Protein AF-A0A939WBA0-F1 (afdb_monomer)

Sequence (165 aa):
MDINVRQPYNAISPYKVYSVGYHPERPAWSGDDREYIFFSYPESSVVCLFYEYHALKRARPVRRAYVVTVRGGAHDTGRYVMPGINTTVRCLFAGKGREFDNLRRGAKFLREIDPKSFLLPDCFWYKFAGLVAYEGRERRRKTLLKREVVRFLKENGGKTDESDS

Mean predicted aligned error: 7.58 Å

Foldseek 3Di:
DKKKFKAFDQADDQKGKDKFAQAPDDWDADPPVRRTTITTGDQLFKMKMWMFGNDPPDPGTWIKIWIWHNPDDPPDDAFDDDPRIPDTIHTLAMDGDQLRVLCVVLSVVCCVQPSCSRNDDSVVVNVLRVVSVVCSPDPDDPDPSVVVVVVVCVVVVGDDPPPPD

Secondary structure (DSSP, 8-state):
--EEEEEESSS--SEEEEEEE---SPPEE-TTTT-EEEEEE-TT-EEEEEEEE--TT-SSPEEEEEEEE--S-TT-S-EE--TTBSS-EEEEEEE-THHHHHHHHHHHHHHHH-GGGGGS-HHHHHHHHHHHHHHHH-SS-SSHHHHHHHHHHHHTT--------

Radius of gyration: 16.39 Å; Cα contacts (8 Å, |Δi|>4): 298; chains: 1; bounding box: 41×36×45 Å

Structure (mmCIF, N/CA/C/O backbone):
data_AF-A0A939WBA0-F1
#
_entry.id   AF-A0A939WBA0-F1
#
loop_
_atom_site.group_PDB
_atom_site.id
_atom_site.type_symbol
_atom_site.label_atom_id
_atom_site.label_alt_id
_atom_site.label_comp_id
_atom_site.label_asym_id
_atom_site.label_entity_id
_atom_site.label_seq_id
_atom_site.pdbx_PDB_ins_code
_atom_site.Cartn_x
_atom_site.Cartn_y
_atom_site.Cartn_z
_atom_site.occupancy
_atom_site.B_iso_or_equiv
_atom_site.auth_seq_id
_atom_site.auth_comp_id
_atom_site.auth_asym_id
_atom_site.auth_atom_id
_atom_site.pdbx_PDB_model_num
ATOM 1 N N . MET A 1 1 ? -7.389 -14.918 -5.816 1.00 72.88 1 MET A N 1
ATOM 2 C CA . MET A 1 1 ? -6.270 -14.415 -6.649 1.00 72.88 1 MET A CA 1
ATOM 3 C C . MET A 1 1 ? -5.418 -13.445 -5.846 1.00 72.88 1 MET A C 1
ATOM 5 O O . MET A 1 1 ? -5.985 -12.566 -5.216 1.00 72.88 1 MET A O 1
ATOM 9 N N . ASP A 1 2 ? -4.092 -13.569 -5.882 1.00 84.50 2 ASP A N 1
ATOM 10 C CA . ASP A 1 2 ? -3.187 -12.660 -5.163 1.00 84.50 2 ASP A CA 1
ATOM 11 C C . ASP A 1 2 ? -3.078 -11.279 -5.823 1.00 84.50 2 ASP A C 1
ATOM 13 O O . ASP A 1 2 ? -3.230 -11.126 -7.040 1.00 84.50 2 ASP A O 1
ATOM 17 N N . ILE A 1 3 ? -2.768 -10.263 -5.016 1.00 88.00 3 ILE A N 1
ATOM 18 C CA . ILE A 1 3 ? -2.409 -8.932 -5.513 1.00 88.00 3 ILE A CA 1
ATOM 19 C C . ILE A 1 3 ? -0.903 -8.922 -5.737 1.00 88.00 3 ILE A C 1
ATOM 21 O O . ILE A 1 3 ? -0.141 -8.996 -4.778 1.00 88.00 3 ILE A O 1
ATOM 25 N N . ASN A 1 4 ? -0.464 -8.766 -6.987 1.00 91.12 4 ASN A N 1
ATOM 26 C CA . ASN A 1 4 ? 0.954 -8.576 -7.278 1.00 91.12 4 ASN A CA 1
ATOM 27 C C . ASN A 1 4 ? 1.232 -7.110 -7.584 1.00 91.12 4 ASN A C 1
ATOM 29 O O . ASN A 1 4 ? 0.657 -6.542 -8.517 1.00 91.12 4 ASN A O 1
ATOM 33 N N . VAL A 1 5 ? 2.134 -6.508 -6.814 1.00 93.75 5 VAL A N 1
ATOM 34 C CA . VAL A 1 5 ? 2.587 -5.132 -7.018 1.00 93.75 5 VAL A CA 1
ATOM 35 C C . VAL A 1 5 ? 3.998 -5.150 -7.592 1.00 93.75 5 VAL A C 1
ATOM 37 O O . VAL A 1 5 ? 4.942 -5.603 -6.948 1.00 93.75 5 VAL A O 1
ATOM 40 N N . ARG A 1 6 ? 4.135 -4.611 -8.803 1.00 94.50 6 ARG A N 1
ATOM 41 C CA . ARG A 1 6 ? 5.396 -4.366 -9.502 1.00 94.50 6 ARG A CA 1
ATOM 42 C C . ARG A 1 6 ? 5.867 -2.943 -9.209 1.00 94.50 6 ARG A C 1
ATOM 44 O O . ARG A 1 6 ? 5.357 -1.981 -9.790 1.00 94.50 6 ARG A O 1
ATOM 51 N N . GLN A 1 7 ? 6.845 -2.815 -8.319 1.00 93.88 7 GLN A N 1
ATOM 52 C CA . GLN A 1 7 ? 7.458 -1.542 -7.950 1.00 93.88 7 GLN A CA 1
ATOM 53 C C . GLN A 1 7 ? 8.682 -1.258 -8.830 1.00 93.88 7 GLN A C 1
ATOM 55 O O . GLN A 1 7 ? 9.612 -2.063 -8.828 1.00 93.88 7 GLN A O 1
ATOM 60 N N . PRO A 1 8 ? 8.721 -0.137 -9.572 1.00 91.94 8 PRO A N 1
ATOM 61 C CA . PRO A 1 8 ? 9.936 0.321 -10.241 1.00 91.94 8 PRO A CA 1
ATOM 62 C C . PRO A 1 8 ? 11.049 0.593 -9.223 1.00 91.94 8 PRO A C 1
ATOM 64 O O . PRO A 1 8 ? 10.830 1.331 -8.260 1.00 91.94 8 PRO A O 1
ATOM 67 N N . TYR A 1 9 ? 12.229 0.020 -9.454 1.00 88.94 9 TYR A N 1
ATOM 68 C CA . TYR A 1 9 ? 13.446 0.271 -8.684 1.00 88.94 9 TYR A CA 1
ATOM 69 C C . TYR A 1 9 ? 14.476 1.022 -9.536 1.00 88.94 9 TYR A C 1
ATOM 71 O O . TYR A 1 9 ? 14.631 2.230 -9.356 1.00 88.94 9 TYR A O 1
ATOM 79 N N . ASN A 1 10 ? 15.090 0.342 -10.512 1.00 88.38 10 ASN A N 1
ATOM 80 C CA . ASN A 1 10 ? 16.008 0.951 -11.485 1.00 88.38 10 ASN A CA 1
ATOM 81 C C . ASN A 1 10 ? 15.325 1.328 -12.811 1.00 88.38 10 ASN A C 1
ATOM 83 O O . ASN A 1 10 ? 15.913 2.035 -13.625 1.00 88.38 10 ASN A O 1
ATOM 87 N N . ALA A 1 11 ? 14.083 0.887 -13.030 1.00 87.25 11 ALA A N 1
ATOM 88 C CA . ALA A 1 11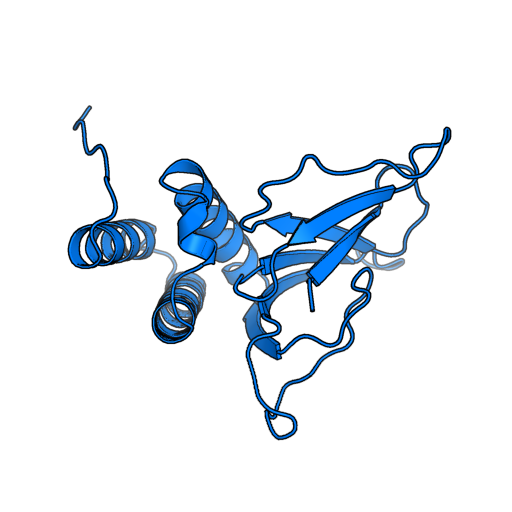 ? 13.354 1.176 -14.260 1.00 87.25 11 ALA A CA 1
ATOM 89 C C . ALA A 1 11 ? 13.058 2.676 -14.438 1.00 87.25 11 ALA A C 1
ATOM 91 O O . ALA A 1 11 ? 12.600 3.358 -13.513 1.00 87.25 11 ALA A O 1
ATOM 92 N N . ILE A 1 12 ? 13.187 3.166 -15.673 1.00 87.44 12 ILE A N 1
ATOM 93 C CA . ILE A 1 12 ? 12.660 4.476 -16.068 1.00 87.44 12 ILE A CA 1
ATOM 94 C C . ILE A 1 12 ? 11.129 4.383 -16.094 1.00 87.44 12 ILE A C 1
ATOM 96 O O . ILE A 1 12 ? 10.548 3.661 -16.900 1.00 87.44 12 ILE A O 1
ATOM 100 N N . SER A 1 13 ? 10.457 5.111 -15.199 1.00 87.88 13 SER A N 1
ATOM 101 C CA . SER A 1 13 ? 9.001 5.049 -15.039 1.00 87.88 13 SER A CA 1
ATOM 102 C C . SER A 1 13 ? 8.394 6.441 -14.824 1.00 87.88 13 SER A C 1
ATOM 104 O O . SER A 1 13 ? 8.968 7.254 -14.093 1.00 87.88 13 SER A O 1
ATOM 106 N N . PRO A 1 14 ? 7.199 6.729 -15.383 1.00 88.94 14 PRO A N 1
ATOM 107 C CA . PRO A 1 14 ? 6.498 7.993 -15.139 1.00 88.94 14 PRO A CA 1
ATOM 108 C C . PRO A 1 14 ? 5.971 8.119 -13.698 1.00 88.94 14 PRO A C 1
ATOM 110 O O . PRO A 1 14 ? 5.492 9.180 -13.288 1.00 88.94 14 PRO A O 1
ATOM 113 N N . TYR A 1 15 ? 6.051 7.043 -12.914 1.00 90.81 15 TYR A N 1
ATOM 114 C CA . TYR A 1 15 ? 5.671 7.018 -11.510 1.00 90.81 15 TYR A CA 1
ATOM 115 C C . TYR A 1 15 ? 6.620 6.156 -10.679 1.00 90.81 15 TYR A C 1
ATOM 117 O O . TYR A 1 15 ? 7.186 5.174 -11.159 1.00 90.81 15 TYR A O 1
ATOM 125 N N . LYS A 1 16 ? 6.702 6.470 -9.390 1.00 91.81 16 LYS A N 1
ATOM 126 C CA . LYS A 1 16 ? 7.147 5.532 -8.359 1.00 91.81 16 LYS A CA 1
ATOM 127 C C . LYS A 1 16 ? 5.925 4.992 -7.638 1.00 91.81 16 LYS A C 1
ATOM 129 O O . LYS A 1 16 ? 4.969 5.735 -7.411 1.00 91.81 16 LYS A O 1
ATOM 134 N N . VAL A 1 17 ? 5.949 3.712 -7.288 1.00 94.62 17 VAL A N 1
ATOM 135 C CA . VAL A 1 17 ? 4.936 3.103 -6.424 1.00 94.62 17 VAL A CA 1
ATOM 136 C C . VAL A 1 17 ? 5.630 2.344 -5.312 1.00 94.62 17 VAL A C 1
ATOM 138 O O . VAL A 1 17 ? 6.570 1.596 -5.563 1.00 94.62 17 VAL A O 1
ATOM 141 N N . TYR A 1 18 ? 5.156 2.545 -4.090 1.00 92.94 18 TYR A N 1
ATOM 142 C CA . TYR A 1 18 ? 5.481 1.691 -2.960 1.00 92.94 18 TYR A CA 1
ATOM 143 C C . TYR A 1 18 ? 4.194 1.136 -2.358 1.00 92.94 18 TYR A C 1
ATOM 145 O O . TYR A 1 18 ? 3.138 1.771 -2.412 1.00 92.94 18 TYR A O 1
ATOM 153 N N . SER A 1 19 ? 4.282 -0.060 -1.794 1.00 95.00 19 SER A N 1
ATOM 154 C CA . SER A 1 19 ? 3.157 -0.779 -1.213 1.00 95.00 19 SER A CA 1
ATOM 155 C C . SER A 1 19 ? 3.475 -1.275 0.191 1.00 95.00 19 SER A C 1
ATOM 157 O O . SER A 1 19 ? 4.605 -1.643 0.516 1.00 95.00 19 SER A O 1
ATOM 159 N N . VAL A 1 20 ? 2.456 -1.259 1.043 1.00 95.56 20 VAL A N 1
ATOM 160 C CA . VAL A 1 20 ? 2.502 -1.762 2.415 1.00 95.56 20 VAL A CA 1
ATOM 161 C C . VAL A 1 20 ? 1.313 -2.694 2.598 1.00 95.56 20 VAL A C 1
ATOM 163 O O . VAL A 1 20 ? 0.185 -2.323 2.289 1.00 95.56 20 VAL A O 1
ATOM 166 N N . GLY A 1 21 ? 1.570 -3.900 3.083 1.00 94.38 21 GLY A N 1
ATOM 167 C CA . GLY A 1 21 ? 0.567 -4.942 3.263 1.00 94.38 21 GLY A CA 1
ATOM 168 C C . GLY A 1 21 ? 1.180 -6.164 3.933 1.00 94.38 21 GLY A C 1
ATOM 169 O O . GLY A 1 21 ? 2.386 -6.182 4.201 1.00 94.38 21 GLY 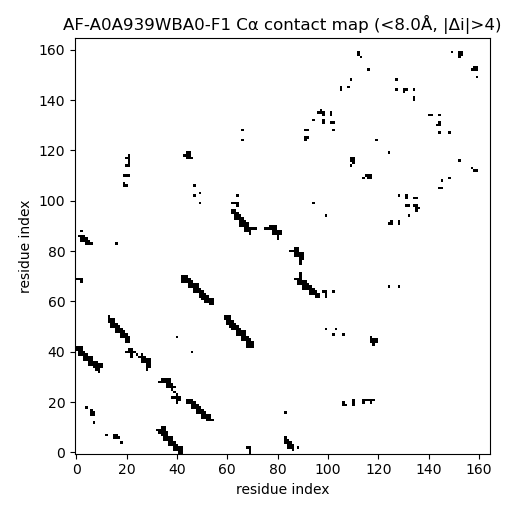A O 1
ATOM 170 N N . TYR A 1 22 ? 0.362 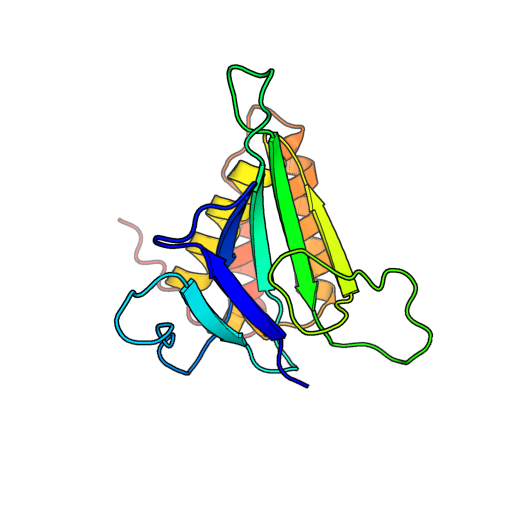-7.187 4.167 1.00 93.69 22 TYR A N 1
ATOM 171 C CA . TYR A 1 22 ? 0.838 -8.491 4.620 1.00 93.69 22 TYR A CA 1
ATOM 172 C C . TYR A 1 22 ? 1.392 -9.284 3.434 1.00 93.69 22 TYR A C 1
ATOM 174 O O . TYR A 1 22 ? 0.623 -9.732 2.590 1.00 93.69 22 TYR A O 1
ATOM 182 N N . HIS A 1 23 ? 2.711 -9.457 3.369 1.00 90.69 23 HIS A N 1
ATOM 183 C CA . HIS A 1 23 ? 3.361 -10.342 2.403 1.00 90.69 23 HIS A CA 1
ATOM 184 C C . HIS A 1 23 ? 4.205 -11.371 3.180 1.00 90.69 23 HIS A C 1
ATOM 186 O O . HIS A 1 23 ? 5.211 -11.002 3.788 1.00 90.69 23 HIS A O 1
ATOM 192 N N . PRO A 1 24 ? 3.783 -12.646 3.253 1.00 85.75 24 PRO A N 1
ATOM 193 C CA . PRO A 1 24 ? 4.539 -13.675 3.971 1.00 85.75 24 PRO A CA 1
ATOM 194 C C . PRO A 1 24 ? 5.825 -14.065 3.230 1.00 85.75 24 PRO A C 1
ATOM 196 O O . PRO A 1 24 ? 6.787 -14.526 3.841 1.00 85.75 24 PRO A O 1
ATOM 199 N N . GLU A 1 25 ? 5.849 -13.849 1.917 1.00 88.94 25 GLU A N 1
ATOM 200 C CA . GLU A 1 25 ? 6.975 -14.172 1.055 1.00 88.94 25 GLU A CA 1
ATOM 201 C C . GLU A 1 25 ? 7.956 -13.002 0.934 1.00 88.94 25 GLU A C 1
ATOM 203 O O . GLU A 1 25 ? 7.609 -11.820 1.082 1.00 88.94 25 GLU A O 1
ATOM 208 N N . ARG A 1 26 ? 9.218 -13.341 0.653 1.00 89.75 26 ARG A N 1
ATOM 209 C CA . ARG A 1 26 ? 10.235 -12.340 0.330 1.00 89.75 26 ARG A CA 1
ATOM 210 C C . ARG A 1 26 ? 9.929 -11.733 -1.044 1.00 89.75 26 ARG A C 1
ATOM 212 O O . ARG A 1 26 ? 9.617 -12.484 -1.963 1.00 89.75 26 ARG A O 1
ATOM 219 N N . PRO A 1 27 ? 10.066 -10.406 -1.212 1.00 91.88 27 PRO A N 1
ATOM 220 C CA . PRO A 1 27 ? 9.908 -9.783 -2.520 1.00 91.88 27 PRO A CA 1
ATOM 221 C C . PRO A 1 27 ? 10.927 -10.332 -3.523 1.00 91.88 27 PRO A C 1
ATOM 223 O O . PRO A 1 27 ? 12.092 -10.546 -3.172 1.00 91.88 27 PRO A O 1
ATOM 226 N N . ALA A 1 28 ? 10.493 -10.526 -4.765 1.00 93.38 28 ALA A N 1
ATOM 227 C CA . ALA A 1 28 ? 11.340 -11.012 -5.849 1.00 93.38 28 ALA A CA 1
ATOM 228 C C . ALA A 1 28 ? 11.863 -9.847 -6.696 1.00 93.38 28 ALA A C 1
ATOM 230 O O . ALA A 1 28 ? 11.164 -8.858 -6.910 1.00 93.38 28 ALA A O 1
ATOM 231 N N . TRP A 1 29 ? 13.086 -9.966 -7.200 1.00 93.62 29 TRP A N 1
ATOM 232 C CA . TRP A 1 29 ? 13.675 -8.992 -8.119 1.00 93.62 29 TRP A CA 1
ATOM 233 C C . TRP A 1 29 ? 13.447 -9.411 -9.571 1.00 93.62 29 TRP A C 1
ATOM 235 O O . TRP A 1 29 ? 13.408 -10.602 -9.875 1.00 93.62 29 TRP A O 1
ATOM 245 N N . SER A 1 30 ? 13.313 -8.443 -10.479 1.00 89.38 30 SER A N 1
ATOM 246 C CA . SER A 1 30 ? 13.322 -8.721 -11.917 1.00 89.38 30 SER A CA 1
ATOM 247 C C . SE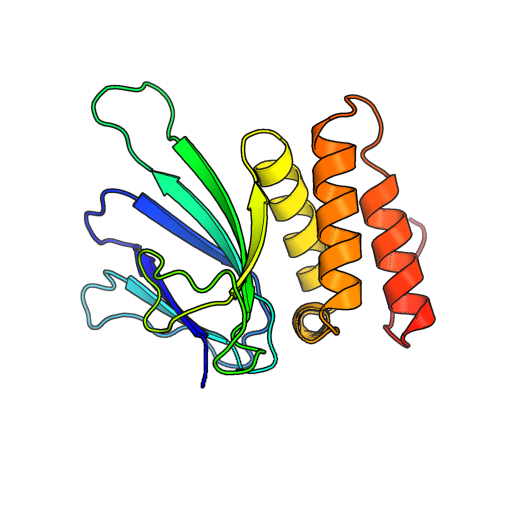R A 1 30 ? 14.746 -8.987 -12.407 1.00 89.38 30 SER A C 1
ATOM 249 O O . SER A 1 30 ? 15.539 -8.047 -12.440 1.00 89.38 30 SER A O 1
ATOM 251 N N . GLY A 1 31 ? 15.037 -10.217 -12.835 1.00 87.31 31 GLY A N 1
ATOM 252 C CA . GLY A 1 31 ? 16.272 -10.573 -13.549 1.00 87.31 31 GLY A CA 1
ATOM 253 C C . GLY A 1 31 ? 17.565 -10.008 -12.943 1.00 87.31 31 GLY A C 1
ATOM 254 O O . GLY A 1 31 ? 17.637 -9.697 -11.751 1.00 87.31 31 GLY A O 1
ATOM 255 N N . ASP A 1 32 ? 18.583 -9.859 -13.787 1.00 83.88 32 ASP A N 1
ATOM 256 C CA . ASP A 1 32 ? 19.900 -9.368 -13.369 1.00 83.88 32 ASP A CA 1
ATOM 257 C C . ASP A 1 32 ? 19.936 -7.837 -13.220 1.00 83.88 32 ASP A C 1
ATOM 259 O O . ASP A 1 32 ? 20.557 -7.321 -12.289 1.00 83.88 32 ASP A O 1
ATOM 263 N N . ASP A 1 33 ? 19.185 -7.107 -14.052 1.00 84.19 33 ASP A N 1
ATOM 264 C CA . ASP A 1 33 ? 19.165 -5.634 -14.068 1.00 84.19 33 ASP A CA 1
ATOM 265 C C . ASP A 1 33 ? 18.385 -5.007 -12.897 1.00 84.19 33 ASP A C 1
ATOM 267 O O . ASP A 1 33 ? 18.471 -3.800 -12.635 1.00 84.19 33 ASP A O 1
ATOM 271 N N . ARG A 1 34 ? 17.620 -5.824 -12.156 1.00 89.19 34 ARG A N 1
ATOM 272 C CA . ARG A 1 34 ? 16.862 -5.419 -10.955 1.00 89.19 34 ARG A CA 1
ATOM 273 C C . ARG A 1 34 ? 15.990 -4.179 -11.172 1.00 89.19 34 ARG A C 1
ATOM 275 O O . ARG A 1 34 ? 15.809 -3.351 -10.279 1.00 89.19 34 ARG A O 1
ATOM 282 N N . GLU A 1 35 ? 15.426 -4.057 -12.366 1.00 91.62 35 GLU A N 1
ATOM 283 C CA . GLU A 1 35 ? 14.552 -2.955 -12.765 1.00 91.62 35 GLU A CA 1
ATOM 284 C C . GLU A 1 35 ? 13.321 -2.797 -11.865 1.00 91.62 35 GLU A C 1
ATOM 286 O O . GLU A 1 35 ? 12.904 -1.670 -11.579 1.00 91.62 35 GLU A O 1
ATOM 291 N N . TYR A 1 36 ? 12.767 -3.912 -11.387 1.00 93.25 36 TYR A N 1
ATOM 292 C CA . TYR A 1 36 ? 11.551 -3.985 -10.591 1.00 93.25 36 TYR A CA 1
ATOM 293 C C . TYR A 1 36 ? 11.699 -4.897 -9.370 1.00 93.25 36 TYR A C 1
ATOM 295 O O . TYR A 1 36 ? 12.446 -5.878 -9.376 1.00 93.25 36 TYR A O 1
ATOM 303 N N . ILE A 1 37 ? 10.893 -4.602 -8.350 1.00 94.25 37 ILE A N 1
ATOM 304 C CA . ILE A 1 37 ? 10.635 -5.477 -7.205 1.00 94.25 37 ILE A CA 1
ATOM 305 C C . ILE A 1 37 ? 9.172 -5.918 -7.255 1.00 94.25 37 ILE A C 1
ATOM 307 O O . ILE A 1 37 ? 8.265 -5.088 -7.373 1.00 94.25 37 ILE A O 1
ATOM 311 N N . PHE A 1 38 ? 8.938 -7.219 -7.140 1.00 94.00 38 PHE A N 1
ATOM 312 C CA . PHE A 1 38 ? 7.619 -7.831 -7.110 1.00 94.00 38 PHE A CA 1
ATOM 313 C C . PHE A 1 38 ? 7.236 -8.206 -5.683 1.00 94.00 38 PHE A C 1
ATOM 315 O O . PHE A 1 38 ? 7.953 -8.939 -5.001 1.00 94.00 38 PHE A O 1
ATOM 322 N N . PHE A 1 39 ? 6.080 -7.715 -5.250 1.00 94.88 39 PHE A N 1
ATOM 323 C CA . PHE A 1 39 ? 5.458 -8.071 -3.982 1.00 94.88 39 PHE A CA 1
ATOM 324 C C . PHE A 1 39 ? 4.178 -8.851 -4.265 1.00 94.88 39 PHE A C 1
ATOM 326 O O . PHE A 1 39 ? 3.300 -8.319 -4.946 1.00 94.88 39 PHE A O 1
ATOM 333 N N . SER A 1 40 ? 4.068 -10.066 -3.726 1.00 93.62 40 SER A N 1
ATOM 334 C CA . SER A 1 40 ? 2.824 -10.840 -3.723 1.00 93.62 40 SER A CA 1
ATOM 335 C C . SER A 1 40 ? 2.122 -10.680 -2.377 1.00 93.62 40 SER A C 1
ATOM 337 O O . SER A 1 40 ? 2.738 -10.837 -1.318 1.00 93.62 40 SER A O 1
ATOM 339 N N . TYR A 1 41 ? 0.840 -10.333 -2.420 1.00 92.81 41 TYR A N 1
ATOM 340 C CA . TYR A 1 41 ? -0.018 -10.216 -1.251 1.00 92.81 41 TYR A CA 1
ATOM 341 C C . TYR A 1 41 ? -1.173 -11.217 -1.366 1.00 92.81 41 TYR A C 1
ATOM 343 O O . TYR A 1 41 ? -1.827 -11.238 -2.415 1.00 92.81 41 TYR A O 1
ATOM 351 N N . PRO A 1 42 ? -1.478 -11.990 -0.306 1.00 90.31 42 PRO A N 1
ATOM 352 C CA . PRO A 1 42 ? -2.558 -12.969 -0.336 1.00 90.31 42 PRO A CA 1
ATOM 353 C C . PRO A 1 42 ? -3.896 -12.341 -0.725 1.00 90.31 42 PRO A C 1
ATOM 355 O O . PRO A 1 42 ? -4.179 -11.200 -0.356 1.00 90.31 42 PRO A O 1
ATOM 358 N N . GLU A 1 43 ? -4.756 -13.102 -1.395 1.00 84.38 43 GLU A N 1
ATOM 359 C CA . GLU A 1 43 ? -6.119 -12.681 -1.767 1.00 84.38 43 GLU A C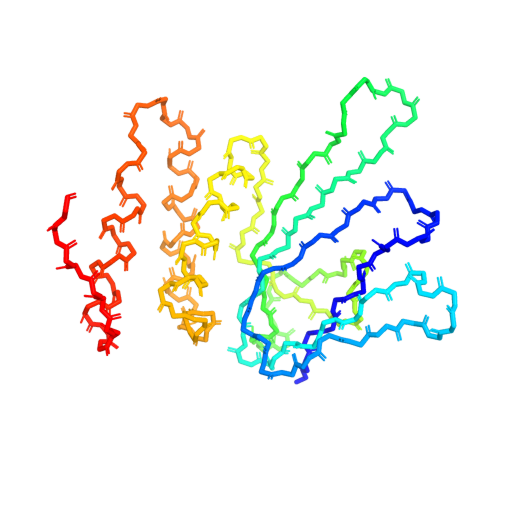A 1
ATOM 360 C C . GLU A 1 43 ? -6.911 -12.043 -0.616 1.00 84.38 43 GLU A C 1
ATOM 362 O O . GLU A 1 43 ? -7.630 -11.057 -0.782 1.00 84.38 43 GLU A O 1
ATOM 367 N N . SER A 1 44 ? -6.757 -12.579 0.589 1.00 85.31 44 SER A N 1
ATOM 368 C CA . SER A 1 44 ? -7.435 -12.073 1.773 1.00 85.31 44 SER A CA 1
ATOM 369 C C . SER A 1 44 ? -6.765 -10.835 2.365 1.00 85.31 44 SER A C 1
ATOM 371 O O . SER A 1 44 ? -7.061 -10.503 3.501 1.00 85.31 44 SER A O 1
ATOM 373 N N . SER A 1 45 ? -5.879 -10.132 1.667 1.00 91.31 45 SER A N 1
ATOM 374 C CA . SER A 1 45 ? -5.203 -8.955 2.213 1.00 91.31 45 SER A CA 1
ATOM 375 C C . SER A 1 45 ? -5.780 -7.633 1.713 1.00 91.31 45 SER A C 1
ATOM 377 O O . SER A 1 45 ? -6.410 -7.519 0.655 1.00 91.31 45 SER A O 1
ATOM 379 N N . VAL A 1 46 ? -5.535 -6.603 2.513 1.00 94.31 46 VAL A N 1
ATOM 380 C CA . VAL A 1 46 ? -5.595 -5.209 2.104 1.00 94.31 46 VAL A CA 1
ATOM 381 C C . VAL A 1 46 ? -4.180 -4.716 1.837 1.00 94.31 46 VAL A C 1
ATOM 383 O O . VAL A 1 46 ? -3.246 -5.006 2.587 1.00 94.31 46 VAL A O 1
ATOM 386 N N . VAL A 1 47 ? -4.023 -3.937 0.772 1.00 95.56 47 VAL A N 1
ATOM 387 C CA . VAL A 1 47 ? -2.750 -3.345 0.371 1.00 95.56 47 VAL A CA 1
ATOM 388 C C . VAL A 1 47 ? -2.903 -1.831 0.323 1.00 95.56 47 VAL A C 1
ATOM 390 O O . VAL A 1 47 ? -3.765 -1.287 -0.366 1.00 95.56 47 VAL A O 1
ATOM 393 N N . CYS A 1 48 ? -2.039 -1.134 1.051 1.00 96.88 48 CYS A N 1
ATOM 394 C CA . CYS A 1 48 ? -1.889 0.308 0.952 1.00 96.88 48 CYS A CA 1
ATOM 395 C C . CYS A 1 48 ? -0.875 0.623 -0.146 1.00 96.88 48 CYS A C 1
ATOM 397 O O . CYS A 1 48 ? 0.295 0.259 -0.036 1.00 96.88 48 CYS A O 1
ATOM 399 N N . LEU A 1 49 ? -1.313 1.315 -1.191 1.00 96.75 49 LEU A N 1
ATOM 400 C CA . LEU A 1 49 ? -0.500 1.715 -2.333 1.00 96.75 49 LEU A CA 1
ATOM 401 C C . LEU A 1 49 ? -0.228 3.204 -2.281 1.00 96.75 49 LEU A C 1
ATOM 403 O O . LEU A 1 49 ? -1.107 3.998 -1.948 1.00 96.75 49 LEU A O 1
ATOM 407 N N . PHE A 1 50 ? 0.961 3.600 -2.702 1.00 96.69 50 PHE A N 1
ATOM 408 C CA . PHE A 1 50 ? 1.367 4.986 -2.668 1.00 96.69 50 PHE A CA 1
ATOM 409 C C . PHE A 1 50 ? 2.156 5.335 -3.918 1.00 96.69 50 PHE A C 1
ATOM 411 O O . PHE A 1 50 ? 3.257 4.840 -4.145 1.00 96.69 50 PHE A O 1
ATOM 418 N N . TYR A 1 51 ? 1.575 6.216 -4.718 1.00 95.50 51 TYR A N 1
ATOM 419 C CA . TYR A 1 51 ? 2.107 6.648 -5.993 1.00 95.50 51 TYR A CA 1
ATOM 420 C C . TYR A 1 51 ? 2.673 8.056 -5.904 1.00 95.50 51 TYR A C 1
ATOM 422 O O . TYR A 1 51 ? 2.044 8.964 -5.349 1.00 95.50 51 TYR A O 1
ATOM 430 N N . GLU A 1 52 ? 3.817 8.245 -6.547 1.00 93.44 52 GLU A N 1
ATOM 431 C CA . GLU A 1 52 ? 4.396 9.547 -6.843 1.00 93.44 52 GLU A CA 1
ATOM 432 C C . GLU A 1 52 ? 4.567 9.666 -8.354 1.00 93.44 52 GLU A C 1
ATOM 434 O O . GLU A 1 52 ? 5.423 9.015 -8.946 1.00 93.44 52 GLU A O 1
ATOM 439 N N . TYR A 1 53 ? 3.727 10.477 -8.991 1.00 90.88 53 TYR A N 1
ATOM 440 C CA . TYR A 1 53 ? 3.785 10.706 -10.432 1.00 90.88 53 TYR A CA 1
ATOM 441 C C . TYR A 1 53 ? 4.726 11.870 -10.731 1.00 90.88 53 TYR A C 1
ATOM 443 O O . TYR A 1 53 ? 4.506 12.996 -10.257 1.00 90.88 53 TYR A O 1
ATOM 451 N N . HIS A 1 54 ? 5.754 11.605 -11.534 1.00 83.31 54 HIS A N 1
ATOM 452 C CA . HIS A 1 54 ? 6.668 12.623 -12.029 1.00 83.31 54 HIS A CA 1
ATOM 453 C C . HIS A 1 54 ? 5.968 13.390 -13.152 1.00 83.31 54 HIS A C 1
ATOM 455 O O . HIS A 1 54 ? 5.693 12.852 -14.220 1.00 83.31 54 HIS A O 1
ATOM 461 N N . ALA A 1 55 ? 5.626 14.653 -12.906 1.00 68.06 55 ALA A N 1
ATOM 462 C CA . ALA A 1 55 ? 5.048 15.506 -13.935 1.00 68.06 55 ALA A CA 1
ATOM 463 C C . ALA A 1 55 ? 6.152 16.358 -14.565 1.00 68.06 55 ALA A C 1
ATOM 465 O O . ALA A 1 55 ? 6.788 17.139 -13.863 1.00 68.06 55 ALA A O 1
ATOM 466 N N . LEU A 1 56 ? 6.296 16.275 -15.892 1.00 63.03 56 LEU A N 1
ATOM 467 C CA . LEU A 1 56 ? 7.271 17.036 -16.695 1.00 63.03 56 LEU A CA 1
ATOM 468 C C . LEU A 1 56 ? 7.243 18.558 -16.445 1.00 63.03 56 LEU A C 1
ATOM 470 O O . LEU A 1 56 ? 8.221 19.243 -16.709 1.00 63.03 56 LEU A O 1
ATOM 474 N N . LYS A 1 57 ? 6.122 19.096 -15.944 1.00 65.94 57 LYS A N 1
ATOM 475 C CA . LYS A 1 57 ? 5.888 20.539 -15.758 1.00 65.94 57 LYS A CA 1
ATOM 476 C C . LYS A 1 57 ? 5.719 20.980 -14.300 1.00 65.94 57 LYS A C 1
ATOM 478 O O . LYS A 1 57 ? 5.343 22.124 -14.059 1.00 65.94 57 LYS A O 1
ATOM 483 N N . ARG A 1 58 ? 5.901 20.098 -13.310 1.00 65.50 58 ARG A N 1
ATOM 484 C CA . ARG A 1 58 ? 5.702 20.459 -11.893 1.00 65.50 58 ARG A CA 1
ATOM 485 C C . ARG A 1 58 ? 6.974 20.256 -11.090 1.00 65.50 58 ARG A C 1
ATOM 487 O O . ARG A 1 58 ? 7.558 19.184 -11.115 1.00 65.50 58 ARG A O 1
ATOM 494 N N . ALA A 1 59 ? 7.303 21.252 -10.268 1.00 71.62 59 ALA A N 1
ATOM 495 C CA . ALA A 1 59 ? 8.426 21.196 -9.331 1.00 71.62 59 ALA A CA 1
ATOM 496 C C . ALA A 1 59 ? 8.274 20.111 -8.243 1.00 71.62 59 ALA A C 1
ATOM 498 O O . ALA A 1 59 ? 9.240 19.780 -7.563 1.00 71.62 59 ALA A O 1
ATOM 499 N N . ARG A 1 60 ? 7.062 19.574 -8.032 1.00 79.38 60 ARG A N 1
ATOM 500 C CA . ARG A 1 60 ? 6.790 18.518 -7.045 1.00 79.38 60 ARG A CA 1
ATOM 501 C C . ARG A 1 60 ? 5.938 17.399 -7.651 1.00 79.38 60 ARG A C 1
ATOM 503 O O . ARG A 1 60 ? 4.990 17.705 -8.383 1.00 79.38 60 ARG A O 1
ATOM 510 N N . PRO A 1 61 ? 6.220 16.127 -7.311 1.00 84.31 61 PRO A N 1
ATOM 511 C CA . PRO A 1 61 ? 5.455 14.993 -7.810 1.00 84.31 61 PRO A CA 1
ATOM 512 C C . PRO A 1 61 ? 4.011 15.022 -7.301 1.00 84.31 61 PRO A C 1
ATOM 514 O O . PRO A 1 61 ? 3.717 15.473 -6.186 1.00 84.31 61 PRO A O 1
ATOM 517 N N . VAL A 1 62 ? 3.089 14.515 -8.121 1.00 90.19 62 VAL A N 1
ATOM 518 C CA . VAL A 1 62 ? 1.695 14.332 -7.707 1.00 90.19 62 VAL A CA 1
ATOM 519 C C . VAL A 1 62 ? 1.606 13.056 -6.886 1.00 90.19 62 VAL A C 1
ATOM 521 O O . VAL A 1 62 ? 1.839 11.966 -7.396 1.00 90.19 62 VAL A O 1
ATOM 524 N N . ARG A 1 63 ? 1.246 13.202 -5.610 1.00 93.12 63 ARG A N 1
ATOM 525 C CA . ARG A 1 63 ? 1.128 12.087 -4.668 1.00 93.12 63 ARG A CA 1
ATOM 526 C C . ARG A 1 63 ? -0.313 11.589 -4.565 1.00 93.12 63 ARG A C 1
ATOM 528 O O . ARG A 1 63 ? -1.251 12.393 -4.446 1.00 93.12 63 ARG A O 1
ATOM 535 N N . ARG A 1 64 ? -0.488 10.270 -4.619 1.00 95.06 64 ARG A N 1
ATOM 536 C CA . ARG A 1 64 ? -1.771 9.570 -4.462 1.00 95.06 64 ARG A CA 1
ATOM 537 C C . ARG A 1 64 ? -1.575 8.346 -3.586 1.00 95.06 64 ARG A C 1
ATOM 539 O O . ARG A 1 64 ? -0.586 7.646 -3.755 1.00 95.06 64 ARG A O 1
ATOM 546 N N . ALA A 1 65 ? -2.490 8.105 -2.660 1.00 95.81 65 ALA A N 1
ATOM 547 C CA . ALA A 1 65 ? -2.486 6.893 -1.857 1.00 95.81 65 ALA A CA 1
ATOM 548 C C . ALA A 1 65 ? -3.818 6.167 -2.005 1.00 95.81 65 ALA A C 1
ATOM 550 O O . ALA A 1 65 ? -4.849 6.818 -2.171 1.00 95.81 65 ALA A O 1
ATOM 551 N N . TYR A 1 66 ? -3.785 4.843 -1.943 1.00 95.56 66 TYR A N 1
ATOM 552 C CA . TYR A 1 66 ? -4.955 3.995 -2.101 1.00 95.56 66 TYR A CA 1
ATOM 553 C C . TYR A 1 66 ? -4.931 2.871 -1.074 1.00 95.56 66 TYR A C 1
ATOM 555 O O . TYR A 1 66 ? -3.862 2.376 -0.731 1.00 95.56 66 TYR A O 1
ATOM 563 N N . VAL A 1 67 ? -6.104 2.462 -0.607 1.00 94.94 67 VAL A N 1
ATOM 564 C CA . VAL A 1 67 ? -6.297 1.219 0.147 1.00 94.94 67 VAL A CA 1
ATOM 565 C C . VAL A 1 67 ? -7.084 0.293 -0.759 1.00 94.94 67 VAL A C 1
ATOM 567 O O . VAL A 1 67 ? -8.192 0.648 -1.165 1.00 94.94 67 VAL A O 1
ATOM 570 N N . VAL A 1 68 ? -6.509 -0.852 -1.113 1.00 93.50 68 VAL A N 1
ATOM 571 C CA . VAL A 1 68 ? -7.102 -1.767 -2.089 1.00 93.50 68 VAL A CA 1
ATOM 572 C C . VAL A 1 68 ? -7.190 -3.193 -1.574 1.00 93.50 68 VAL A C 1
ATOM 574 O O . VAL A 1 68 ? -6.414 -3.600 -0.715 1.00 93.50 68 VAL A O 1
ATOM 577 N N . THR A 1 69 ? -8.122 -3.957 -2.127 1.00 92.00 69 THR A N 1
ATOM 578 C CA . THR A 1 69 ? -8.271 -5.393 -1.879 1.00 92.00 69 THR A CA 1
ATOM 579 C C . THR A 1 69 ? -8.812 -6.089 -3.124 1.00 92.00 69 THR A C 1
ATOM 581 O O . THR A 1 69 ? -9.299 -5.436 -4.044 1.00 92.00 69 THR A O 1
ATOM 584 N N . VAL A 1 70 ? -8.729 -7.411 -3.168 1.00 85.94 70 VAL A N 1
ATOM 585 C CA . VAL A 1 70 ? -9.367 -8.257 -4.193 1.00 85.94 70 VAL A CA 1
ATOM 586 C C . VAL A 1 70 ? -10.595 -8.987 -3.651 1.00 85.94 70 VAL A C 1
ATOM 588 O O . VAL A 1 70 ? -11.285 -9.662 -4.408 1.00 85.94 70 VAL A O 1
ATOM 591 N N . ARG A 1 71 ? -10.909 -8.813 -2.360 1.00 78.62 71 ARG A N 1
ATOM 592 C CA . ARG A 1 71 ? -12.143 -9.308 -1.744 1.00 78.62 71 ARG A CA 1
ATOM 593 C C . ARG A 1 71 ? -13.351 -8.658 -2.429 1.00 78.62 71 ARG A C 1
ATOM 595 O O . ARG A 1 71 ? -13.432 -7.429 -2.494 1.00 78.62 71 ARG A O 1
ATOM 602 N N . GLY A 1 72 ? -14.280 -9.470 -2.936 1.00 62.16 72 GLY A N 1
ATOM 603 C CA . GLY A 1 72 ? -15.510 -8.961 -3.546 1.00 62.16 72 GLY A CA 1
ATOM 604 C C . GLY A 1 72 ? -16.070 -9.787 -4.704 1.00 62.16 72 GLY A C 1
ATOM 605 O O . GLY A 1 72 ? -15.330 -10.374 -5.491 1.00 62.16 72 GLY A O 1
ATOM 606 N N . GLY A 1 73 ? -17.398 -9.809 -4.839 1.00 51.81 73 GLY A N 1
ATOM 607 C CA . GLY A 1 73 ? -18.100 -10.480 -5.940 1.00 51.81 73 GLY A CA 1
ATOM 608 C C . GLY A 1 73 ? -18.019 -9.710 -7.265 1.00 51.81 73 GLY A C 1
ATOM 609 O O . GLY A 1 73 ? -17.609 -8.548 -7.304 1.00 51.81 73 GLY A O 1
ATOM 610 N N . ALA A 1 74 ? -18.432 -10.342 -8.372 1.00 48.41 74 ALA A N 1
ATOM 611 C CA . ALA A 1 74 ? -18.436 -9.776 -9.735 1.00 48.41 74 ALA A CA 1
ATOM 612 C C . ALA A 1 74 ? -19.167 -8.421 -9.876 1.00 48.41 74 ALA A C 1
ATOM 614 O O . ALA A 1 74 ? -18.919 -7.690 -10.832 1.00 48.41 74 ALA A O 1
ATOM 615 N N . HIS A 1 75 ? -20.021 -8.077 -8.910 1.00 49.44 75 HIS A N 1
ATOM 616 C CA . HIS A 1 75 ? -20.892 -6.901 -8.921 1.00 49.44 75 HIS A CA 1
ATOM 617 C C . HIS A 1 75 ? -20.414 -5.743 -8.032 1.00 49.44 75 HIS A C 1
ATOM 619 O O . HIS A 1 75 ? -21.128 -4.752 -7.895 1.00 49.44 75 HIS A O 1
ATOM 625 N N . ASP A 1 76 ? -19.221 -5.830 -7.437 1.00 55.84 76 ASP A N 1
ATOM 626 C CA . ASP A 1 76 ? -18.690 -4.729 -6.632 1.00 55.84 76 ASP A CA 1
ATOM 627 C C . ASP A 1 76 ? -18.318 -3.523 -7.508 1.00 55.84 76 ASP A C 1
ATOM 629 O O . ASP A 1 76 ? -17.363 -3.544 -8.291 1.00 55.84 76 ASP A O 1
ATOM 633 N N . THR A 1 77 ? -19.067 -2.433 -7.343 1.00 53.66 77 THR A N 1
ATOM 634 C CA . THR A 1 77 ? -18.730 -1.113 -7.880 1.00 53.66 77 THR A CA 1
ATOM 635 C C . THR A 1 77 ? -17.396 -0.642 -7.289 1.00 53.66 77 THR A C 1
ATOM 637 O O . THR A 1 77 ? -17.224 -0.664 -6.071 1.00 53.66 77 THR A O 1
ATOM 640 N N . GLY A 1 78 ? -16.456 -0.187 -8.126 1.00 61.19 78 GLY A N 1
ATOM 641 C CA . GLY A 1 78 ? -15.153 0.329 -7.667 1.00 61.19 78 GLY A CA 1
ATOM 642 C C . GLY A 1 78 ? -13.952 -0.577 -7.951 1.00 61.19 78 GLY A C 1
ATOM 643 O O . GLY A 1 78 ? -12.981 -0.565 -7.192 1.00 61.19 78 GLY A O 1
ATOM 644 N N . ARG A 1 79 ? -14.019 -1.354 -9.035 1.00 71.31 79 ARG A N 1
ATOM 645 C CA . ARG A 1 79 ? -12.908 -2.121 -9.605 1.00 71.31 79 ARG A CA 1
ATOM 646 C C . ARG A 1 79 ? -12.007 -1.217 -10.451 1.00 71.31 79 ARG A C 1
ATOM 648 O O . ARG A 1 79 ? -12.482 -0.577 -11.384 1.00 71.31 79 ARG A O 1
ATOM 655 N N . TYR A 1 80 ? -10.717 -1.177 -10.135 1.00 77.06 80 TYR A N 1
ATOM 656 C CA . TYR A 1 80 ? -9.726 -0.357 -10.826 1.00 77.06 80 TYR A CA 1
ATOM 657 C C . TYR A 1 80 ? -8.575 -1.214 -11.343 1.00 77.06 80 TYR A C 1
ATOM 659 O O . TYR A 1 80 ? -8.070 -2.093 -10.644 1.00 77.06 80 TYR A O 1
ATOM 667 N N . VAL A 1 81 ? -8.118 -0.889 -12.551 1.00 83.31 81 VAL A N 1
ATOM 668 C CA . VAL A 1 81 ? -6.784 -1.261 -13.026 1.00 83.31 81 VAL A CA 1
ATOM 669 C C . VAL A 1 81 ? -5.833 -0.157 -12.587 1.00 83.31 81 VAL A C 1
ATOM 671 O O . VAL A 1 81 ? -6.070 1.021 -12.864 1.00 83.31 81 VAL A O 1
ATOM 674 N N . MET A 1 82 ? -4.775 -0.524 -11.870 1.00 88.38 82 MET A N 1
ATOM 675 C CA . MET A 1 82 ? -3.815 0.433 -11.326 1.00 88.38 82 MET A CA 1
ATOM 676 C C . MET A 1 82 ? -2.418 0.195 -11.901 1.00 88.38 82 MET A C 1
ATOM 678 O O . MET A 1 82 ? -2.031 -0.959 -12.100 1.00 88.38 82 MET A O 1
ATOM 682 N N . PRO A 1 83 ? -1.622 1.254 -12.146 1.00 90.25 83 PRO A N 1
ATOM 683 C CA . PRO A 1 83 ? -0.271 1.090 -12.666 1.00 90.25 83 PRO A CA 1
ATOM 684 C C . PRO A 1 83 ? 0.581 0.198 -11.758 1.00 90.25 83 PRO A C 1
ATOM 686 O O . PRO A 1 83 ? 0.680 0.435 -10.553 1.00 90.25 83 PRO A O 1
ATOM 689 N N . GLY A 1 84 ? 1.212 -0.822 -12.340 1.00 89.69 84 GLY A N 1
ATOM 690 C CA . GLY A 1 84 ? 2.054 -1.765 -11.603 1.00 89.69 84 GLY A CA 1
ATOM 691 C C . GLY A 1 84 ? 1.288 -2.839 -10.830 1.00 89.69 84 GLY A C 1
ATOM 692 O O . GLY A 1 84 ? 1.903 -3.493 -9.998 1.00 89.69 84 GLY A O 1
ATOM 693 N N . ILE A 1 85 ? -0.008 -3.042 -11.086 1.00 91.19 85 ILE A N 1
ATOM 694 C CA . ILE A 1 85 ? -0.800 -4.126 -10.486 1.00 91.19 85 ILE A CA 1
ATOM 695 C C . ILE A 1 85 ? -1.365 -5.010 -11.594 1.00 91.19 85 ILE A C 1
ATOM 697 O O . ILE A 1 85 ? -1.925 -4.503 -12.564 1.00 91.19 85 ILE A O 1
ATOM 701 N N . ASN A 1 86 ? -1.192 -6.327 -11.467 1.00 83.50 86 ASN A N 1
ATOM 702 C CA . ASN A 1 86 ? -1.586 -7.296 -12.500 1.00 83.50 86 ASN A CA 1
ATOM 703 C C . ASN A 1 86 ? -3.041 -7.777 -12.394 1.00 83.50 86 ASN A C 1
ATOM 705 O O . ASN A 1 86 ? -3.502 -8.524 -13.252 1.00 83.50 86 ASN A O 1
ATOM 709 N N . THR A 1 87 ? -3.747 -7.377 -11.341 1.00 86.38 87 THR A N 1
ATOM 710 C CA . THR A 1 87 ? -5.125 -7.776 -11.075 1.00 86.38 87 THR A CA 1
ATOM 711 C C . THR A 1 87 ? -6.029 -6.563 -10.925 1.00 86.38 87 THR A C 1
ATOM 713 O O . THR A 1 87 ? -5.585 -5.448 -10.635 1.00 86.38 87 THR A O 1
ATOM 716 N N . THR A 1 88 ? -7.319 -6.794 -11.132 1.00 87.38 88 THR A N 1
ATOM 717 C CA . THR A 1 88 ? -8.349 -5.794 -10.883 1.00 87.38 88 THR A CA 1
ATOM 718 C C . THR A 1 88 ? -8.610 -5.737 -9.386 1.00 87.38 88 THR A C 1
ATOM 720 O O . THR A 1 88 ? -8.956 -6.747 -8.779 1.00 87.38 88 THR A O 1
ATOM 723 N N . VAL A 1 89 ? -8.470 -4.554 -8.793 1.00 89.12 89 VAL A N 1
ATOM 724 C CA . VAL A 1 89 ? -8.615 -4.369 -7.345 1.00 89.12 89 VAL A CA 1
ATOM 725 C C . VAL A 1 89 ? -9.818 -3.497 -7.014 1.00 89.12 89 VAL A C 1
ATOM 727 O O . VAL A 1 89 ? -10.144 -2.558 -7.741 1.00 89.12 89 VAL A O 1
ATOM 730 N N . ARG A 1 90 ? -10.468 -3.776 -5.887 1.00 89.00 90 ARG A N 1
ATOM 731 C CA . ARG A 1 90 ? -11.457 -2.902 -5.262 1.00 89.00 90 ARG A CA 1
ATOM 732 C C . ARG A 1 90 ? -10.741 -1.809 -4.475 1.00 89.00 90 ARG A C 1
ATOM 734 O O . ARG A 1 90 ? -9.873 -2.102 -3.656 1.00 89.00 90 ARG A O 1
ATOM 741 N N . CYS A 1 91 ? -11.120 -0.553 -4.693 1.00 90.44 91 CYS A N 1
ATOM 742 C CA . CYS A 1 91 ? -10.596 0.584 -3.934 1.00 90.44 91 CYS A CA 1
ATOM 743 C C . CYS A 1 91 ? -11.494 0.890 -2.726 1.00 90.44 91 CYS A C 1
ATOM 745 O O . CYS A 1 91 ? -12.650 1.273 -2.891 1.00 90.44 91 CYS A O 1
ATOM 747 N N . LEU A 1 92 ? -10.959 0.739 -1.514 1.00 91.06 92 LEU A N 1
ATOM 748 C CA . LEU A 1 92 ? -11.637 1.097 -0.262 1.00 91.06 92 LEU A CA 1
ATOM 749 C C . LEU A 1 92 ? -11.448 2.580 0.085 1.00 91.06 92 LEU A C 1
ATOM 751 O O . LEU A 1 92 ? -12.295 3.185 0.738 1.00 91.06 92 LEU A O 1
ATOM 755 N N . PHE A 1 93 ? -10.327 3.167 -0.340 1.00 92.44 93 PHE A N 1
ATOM 756 C CA . PHE A 1 93 ? -9.971 4.553 -0.053 1.00 92.44 93 PHE A CA 1
ATOM 757 C C . PHE A 1 93 ? -9.017 5.109 -1.107 1.00 92.44 93 PHE A C 1
ATOM 759 O O . PHE A 1 93 ? -8.084 4.421 -1.516 1.00 92.44 93 PHE A O 1
ATOM 766 N N . ALA A 1 94 ? -9.197 6.379 -1.471 1.00 93.62 94 ALA A N 1
ATOM 767 C CA . ALA A 1 94 ? -8.267 7.142 -2.294 1.00 93.62 94 ALA A CA 1
ATOM 768 C C . ALA A 1 94 ? -7.977 8.490 -1.623 1.00 93.62 94 ALA A C 1
ATOM 770 O O . ALA A 1 94 ? -8.895 9.257 -1.340 1.00 93.62 94 ALA A O 1
ATOM 771 N N . GLY A 1 95 ? -6.699 8.789 -1.396 1.00 92.81 95 GLY A N 1
ATOM 772 C CA . GLY A 1 95 ? -6.254 9.971 -0.663 1.00 92.81 95 GLY A CA 1
ATOM 773 C C . GLY A 1 95 ? -5.189 10.788 -1.393 1.00 92.81 95 GLY A C 1
ATOM 774 O O . GLY A 1 95 ? -4.443 10.291 -2.247 1.00 92.81 95 GLY A O 1
ATOM 775 N N . LYS A 1 96 ? -5.090 12.073 -1.036 1.00 92.88 96 LYS A N 1
ATOM 776 C CA . LYS A 1 96 ? -4.065 13.006 -1.540 1.00 92.88 96 LYS A CA 1
ATOM 777 C C . LYS A 1 96 ? -3.571 13.958 -0.448 1.00 92.88 96 LYS A C 1
ATOM 779 O O . LYS A 1 96 ? -4.221 14.169 0.570 1.00 92.88 96 LYS A O 1
ATOM 784 N N . GLY A 1 97 ? -2.417 14.591 -0.667 1.00 89.75 97 GLY A N 1
ATOM 785 C CA . GLY A 1 97 ? -1.889 15.598 0.264 1.00 89.75 97 GLY A CA 1
ATOM 786 C C . GLY A 1 97 ? -1.675 15.027 1.670 1.00 89.75 97 GLY A C 1
ATOM 787 O O . GLY A 1 97 ? -0.932 14.067 1.826 1.00 89.75 97 GLY A O 1
ATOM 788 N N . ARG A 1 98 ? -2.340 15.589 2.688 1.00 89.25 98 ARG A N 1
ATOM 789 C CA . ARG A 1 98 ? -2.202 15.133 4.086 1.00 89.25 98 ARG A CA 1
ATOM 790 C C . ARG A 1 98 ? -2.698 13.703 4.311 1.00 89.25 98 ARG A C 1
ATOM 792 O O . ARG A 1 98 ? -2.125 12.994 5.130 1.00 89.25 98 ARG A O 1
ATOM 799 N N . GLU A 1 99 ? -3.709 13.264 3.566 1.00 92.38 99 GLU A N 1
ATOM 800 C CA . GLU A 1 99 ? -4.248 11.901 3.667 1.00 92.38 99 GLU A CA 1
ATOM 801 C C . GLU A 1 99 ? -3.210 10.856 3.248 1.00 92.38 99 GL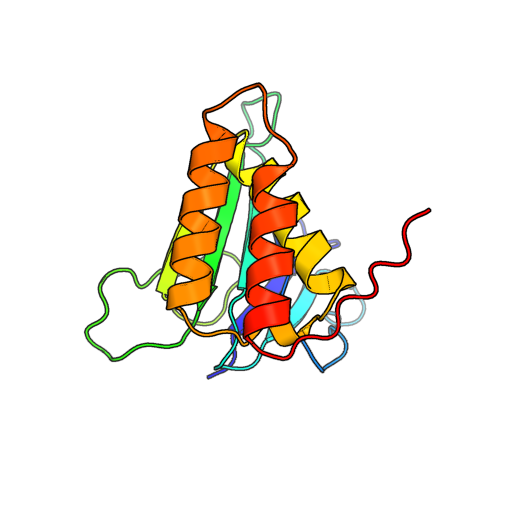U A C 1
ATOM 803 O O . GLU A 1 99 ? -3.124 9.799 3.861 1.00 92.38 99 GLU A O 1
ATOM 808 N N . PHE A 1 100 ? -2.371 11.176 2.255 1.00 94.06 100 PHE A N 1
ATOM 809 C CA . PHE A 1 100 ? -1.243 10.331 1.859 1.00 94.06 100 PHE A CA 1
ATOM 810 C C . PHE A 1 100 ? -0.274 10.143 3.028 1.00 94.06 100 PHE A C 1
ATOM 812 O O . PHE A 1 100 ? 0.086 9.018 3.363 1.00 94.06 100 PHE A O 1
ATOM 819 N N . ASP A 1 101 ? 0.128 11.245 3.667 1.00 91.06 101 ASP A N 1
ATOM 820 C CA . ASP A 1 101 ? 1.100 11.203 4.758 1.00 91.06 101 ASP A CA 1
ATOM 821 C C . ASP A 1 101 ? 0.525 10.493 5.997 1.00 91.06 101 ASP A C 1
ATOM 823 O O . ASP A 1 101 ? 1.241 9.745 6.664 1.00 91.06 101 ASP A O 1
ATOM 827 N N . ASN A 1 102 ? -0.764 10.687 6.293 1.00 90.75 102 ASN A N 1
ATOM 828 C CA . ASN A 1 102 ? -1.447 10.025 7.405 1.00 90.75 102 ASN A CA 1
ATOM 829 C C . ASN A 1 102 ? -1.629 8.526 7.149 1.00 90.75 102 ASN A C 1
ATOM 831 O O . ASN A 1 102 ? -1.275 7.725 8.014 1.00 90.75 102 ASN A O 1
ATOM 835 N N . LEU A 1 103 ? -2.078 8.136 5.950 1.00 94.31 103 LEU A N 1
ATOM 836 C CA . LEU A 1 103 ? -2.175 6.729 5.562 1.00 94.31 103 LEU A CA 1
ATOM 837 C C . LEU A 1 103 ? -0.804 6.050 5.615 1.00 94.31 103 LEU A C 1
ATOM 839 O O . LEU A 1 103 ? -0.687 4.951 6.147 1.00 94.31 103 LEU A O 1
ATOM 843 N N . ARG A 1 104 ? 0.252 6.719 5.134 1.00 93.62 104 ARG A N 1
ATOM 844 C CA . ARG A 1 104 ? 1.621 6.186 5.165 1.00 93.62 104 ARG A CA 1
ATOM 845 C C . ARG A 1 104 ? 2.080 5.895 6.587 1.00 93.62 104 ARG A C 1
ATOM 847 O O . ARG A 1 104 ? 2.641 4.833 6.841 1.00 93.62 104 ARG A O 1
ATOM 854 N N . ARG A 1 105 ? 1.844 6.827 7.516 1.00 90.19 105 ARG A N 1
ATOM 855 C CA . ARG A 1 105 ? 2.189 6.640 8.933 1.00 90.19 105 ARG A CA 1
ATOM 856 C C . ARG A 1 105 ? 1.361 5.530 9.572 1.00 90.19 105 ARG A C 1
ATOM 858 O O . ARG A 1 105 ? 1.938 4.667 10.218 1.00 90.19 105 ARG A O 1
ATOM 865 N N . GLY A 1 106 ? 0.046 5.533 9.365 1.00 91.06 106 GLY A N 1
ATOM 866 C CA . GLY A 1 106 ? -0.846 4.527 9.937 1.00 91.06 106 GLY A CA 1
ATOM 867 C C . GLY A 1 106 ? -0.550 3.116 9.421 1.00 91.06 106 GLY A C 1
ATOM 868 O O . GLY A 1 106 ? -0.442 2.192 10.215 1.00 91.06 106 GLY A O 1
ATOM 869 N N . ALA A 1 107 ? -0.322 2.953 8.115 1.00 93.06 107 ALA A N 1
ATOM 870 C CA . ALA A 1 107 ? 0.054 1.668 7.525 1.00 93.06 107 ALA A CA 1
ATOM 871 C C . ALA A 1 107 ? 1.413 1.169 8.041 1.00 93.06 107 ALA A C 1
ATOM 873 O O . ALA A 1 107 ? 1.569 -0.019 8.312 1.00 93.06 107 ALA A O 1
ATOM 874 N N . LYS A 1 108 ? 2.392 2.071 8.208 1.00 90.75 108 LYS A N 1
ATOM 875 C CA . LYS A 1 108 ? 3.690 1.728 8.805 1.00 90.75 108 LYS A CA 1
ATOM 876 C C . LYS A 1 108 ? 3.524 1.254 10.253 1.00 90.75 108 LYS A C 1
ATOM 878 O O . LYS A 1 108 ? 4.044 0.202 10.592 1.00 90.75 108 LYS A O 1
ATOM 883 N N . PHE A 1 109 ? 2.741 1.978 11.050 1.00 88.44 109 PHE A N 1
ATOM 884 C CA . PHE A 1 109 ? 2.447 1.621 12.438 1.00 88.44 109 PHE A CA 1
ATOM 885 C C . PHE A 1 109 ? 1.739 0.263 12.560 1.00 88.44 109 PHE A C 1
ATOM 887 O O . PHE A 1 109 ? 2.162 -0.576 13.346 1.00 88.44 109 PHE A O 1
ATOM 894 N N . LEU A 1 110 ? 0.714 0.011 11.736 1.00 90.19 110 LEU A N 1
ATOM 895 C CA . LEU A 1 110 ? 0.032 -1.288 11.684 1.00 90.19 110 LEU A CA 1
ATOM 896 C C . LEU A 1 110 ? 1.006 -2.421 11.359 1.00 90.19 110 LEU A C 1
ATOM 898 O O . LEU A 1 110 ? 0.989 -3.451 12.021 1.00 90.19 110 LEU A O 1
ATOM 902 N N . ARG A 1 111 ? 1.880 -2.215 10.366 1.00 90.19 111 ARG A N 1
ATOM 903 C CA . ARG A 1 111 ? 2.897 -3.198 9.975 1.00 90.19 111 ARG A CA 1
ATOM 904 C C . ARG A 1 111 ? 3.919 -3.465 11.085 1.00 90.19 111 ARG A C 1
ATOM 906 O O . ARG A 1 111 ? 4.393 -4.589 11.178 1.00 90.19 111 ARG A O 1
ATOM 913 N N . GLU A 1 112 ? 4.289 -2.449 11.862 1.00 88.56 112 GLU A N 1
ATOM 914 C CA . GLU A 1 112 ? 5.236 -2.575 12.979 1.00 88.56 112 GLU A CA 1
ATOM 915 C C . GLU A 1 112 ? 4.632 -3.315 14.177 1.00 88.56 112 GLU A C 1
ATOM 917 O O . GLU A 1 112 ? 5.337 -4.103 14.795 1.00 88.56 112 GLU A O 1
ATOM 922 N N . ILE A 1 113 ? 3.345 -3.099 14.479 1.00 87.25 113 ILE A N 1
ATOM 923 C CA . ILE A 1 113 ? 2.656 -3.826 15.557 1.00 87.25 113 ILE A CA 1
ATOM 924 C C . ILE A 1 113 ? 2.397 -5.275 15.158 1.00 87.25 113 ILE A C 1
ATOM 926 O O . ILE A 1 113 ? 2.813 -6.202 15.843 1.00 87.25 113 ILE A O 1
ATOM 930 N N . ASP A 1 114 ? 1.666 -5.464 14.063 1.00 88.06 114 ASP A N 1
ATOM 931 C CA . ASP A 1 114 ? 1.311 -6.784 13.567 1.00 88.06 114 ASP A CA 1
ATOM 932 C C . ASP A 1 114 ? 1.075 -6.710 12.054 1.00 88.06 114 ASP A C 1
ATOM 934 O O . ASP A 1 114 ? 0.033 -6.205 11.613 1.00 88.06 114 ASP A O 1
ATOM 938 N N . PRO A 1 115 ? 1.987 -7.255 11.226 1.00 90.00 115 PRO A N 1
ATOM 939 C CA . PRO A 1 115 ? 1.788 -7.362 9.786 1.00 90.00 115 PRO A CA 1
ATOM 940 C C . PRO A 1 115 ? 0.463 -8.029 9.397 1.00 90.00 115 PRO A C 1
ATOM 942 O O . PRO A 1 115 ? -0.074 -7.718 8.334 1.00 90.00 115 PRO A O 1
ATOM 945 N N . LYS A 1 116 ? -0.105 -8.908 10.235 1.00 91.25 116 LYS A N 1
ATOM 946 C CA . LYS A 1 116 ? -1.405 -9.544 9.980 1.00 91.25 116 LYS A CA 1
ATOM 947 C C . LYS A 1 116 ? -2.589 -8.588 10.134 1.00 91.25 116 LYS A C 1
ATOM 949 O O . LYS A 1 116 ? -3.681 -8.927 9.689 1.00 91.25 116 LYS A O 1
ATOM 954 N N . SER A 1 117 ? -2.390 -7.362 10.624 1.00 91.38 117 SER A N 1
ATOM 955 C CA . SER A 1 117 ? -3.415 -6.303 10.617 1.00 91.38 117 SER A CA 1
ATOM 956 C C . SER A 1 117 ? -3.973 -6.029 9.211 1.00 91.38 117 SER A C 1
ATOM 958 O O . SER A 1 117 ? -5.118 -5.616 9.046 1.00 91.38 117 SER A O 1
ATOM 960 N N . PHE A 1 118 ? -3.189 -6.299 8.165 1.00 93.88 118 PHE A N 1
ATOM 961 C CA . PHE A 1 118 ? -3.627 -6.200 6.768 1.00 93.88 118 PHE A CA 1
ATOM 962 C C . PHE A 1 118 ? -4.559 -7.326 6.314 1.00 93.88 118 PHE A C 1
ATOM 964 O O . PHE A 1 118 ? -5.092 -7.258 5.213 1.00 93.88 118 PHE A O 1
ATOM 971 N N . LEU A 1 119 ? -4.813 -8.318 7.165 1.00 92.19 119 LEU A N 1
ATOM 972 C CA . LEU A 1 119 ? -5.816 -9.362 6.960 1.00 92.19 119 LEU A CA 1
ATOM 973 C C . LEU A 1 119 ? -7.134 -9.058 7.691 1.00 92.19 119 LEU A C 1
ATOM 975 O O . LEU A 1 119 ? -8.093 -9.815 7.553 1.00 92.19 119 LEU A O 1
ATOM 979 N N . LEU A 1 120 ? -7.227 -7.948 8.432 1.00 90.56 120 LEU A N 1
ATOM 980 C CA . LEU A 1 120 ? -8.460 -7.555 9.120 1.00 90.56 120 LEU A CA 1
ATOM 981 C C . LEU A 1 120 ? -9.622 -7.323 8.132 1.00 90.56 120 LEU A C 1
ATOM 983 O O . LEU A 1 120 ? -9.386 -7.006 6.959 1.00 90.56 120 LEU A O 1
ATOM 987 N N . PRO A 1 121 ? -10.883 -7.496 8.570 1.00 88.81 121 PRO A N 1
ATOM 988 C CA . PRO A 1 121 ? -12.059 -7.360 7.709 1.00 88.81 121 PRO A CA 1
ATOM 989 C C . PRO A 1 121 ? -12.234 -5.935 7.169 1.00 88.81 121 PRO A C 1
ATOM 991 O O . PRO A 1 121 ? -11.773 -4.961 7.761 1.00 88.81 121 PRO A O 1
ATOM 994 N N . ASP A 1 122 ? -12.961 -5.793 6.062 1.00 87.81 122 ASP A N 1
ATOM 995 C CA . ASP A 1 122 ? -13.132 -4.509 5.368 1.00 87.81 122 ASP A CA 1
ATOM 996 C C . ASP A 1 122 ? -13.758 -3.425 6.259 1.00 87.81 122 ASP A C 1
ATOM 998 O O . ASP A 1 122 ? -13.432 -2.248 6.124 1.00 87.81 122 ASP A O 1
ATOM 1002 N N . CYS A 1 123 ? -14.596 -3.801 7.233 1.00 87.69 123 CYS A N 1
ATOM 1003 C CA . CYS A 1 123 ? -15.176 -2.863 8.198 1.00 87.69 123 CYS A CA 1
ATOM 1004 C C . CYS A 1 123 ? -14.111 -2.122 9.027 1.00 87.69 123 CYS A C 1
ATOM 1006 O O . CYS A 1 123 ? -14.284 -0.936 9.319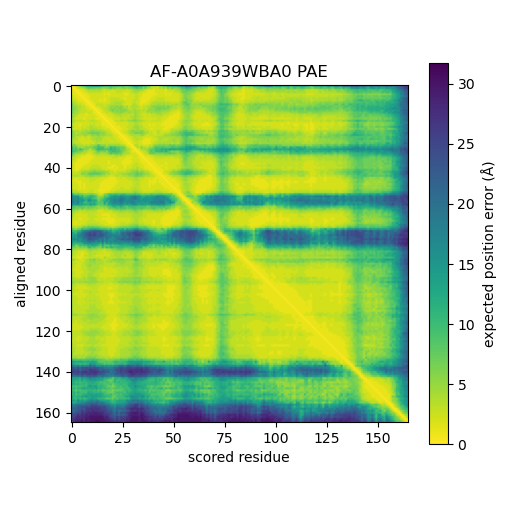 1.00 87.69 123 CYS A O 1
ATOM 1008 N N . PHE A 1 124 ? -12.993 -2.779 9.356 1.00 91.19 124 PHE A N 1
ATOM 1009 C CA . PHE A 1 124 ? -11.842 -2.129 9.979 1.00 91.19 124 PHE A CA 1
ATOM 1010 C C . PHE A 1 124 ? -11.238 -1.095 9.031 1.00 91.19 124 PHE A C 1
ATOM 1012 O O . PHE A 1 124 ? -11.044 0.060 9.407 1.00 91.19 124 PHE A O 1
ATOM 1019 N N . TRP A 1 125 ? -10.994 -1.490 7.783 1.00 91.88 125 TRP A N 1
ATOM 1020 C CA . TRP A 1 125 ? -10.352 -0.640 6.785 1.00 91.88 125 TRP A CA 1
ATOM 1021 C C . TRP A 1 125 ? -11.207 0.561 6.382 1.00 91.88 125 TRP A C 1
ATOM 1023 O O . TRP A 1 125 ? -10.661 1.645 6.188 1.00 91.88 125 TRP A O 1
ATOM 1033 N N . TYR A 1 126 ? -12.535 0.426 6.359 1.00 90.62 126 TYR A N 1
ATOM 1034 C CA . TYR A 1 126 ? -13.452 1.553 6.191 1.00 90.62 126 TYR A CA 1
ATOM 1035 C C . TYR A 1 126 ? -13.378 2.542 7.361 1.00 90.62 126 TYR A C 1
ATOM 1037 O O . TYR A 1 126 ? -13.271 3.750 7.133 1.00 90.62 126 TYR A O 1
ATOM 1045 N N . LYS A 1 127 ? -13.368 2.056 8.611 1.00 90.31 127 LYS A N 1
ATOM 1046 C CA . LYS A 1 127 ? -13.188 2.914 9.798 1.00 90.31 127 LYS A CA 1
ATOM 1047 C C . LYS A 1 127 ? -11.827 3.613 9.775 1.00 90.31 127 LYS A C 1
ATOM 1049 O O . LYS A 1 127 ? -11.748 4.825 9.966 1.00 90.31 127 LYS A O 1
ATOM 1054 N N . PHE A 1 128 ? -10.766 2.867 9.481 1.00 91.38 128 PHE A N 1
ATOM 1055 C CA . PHE A 1 128 ? -9.406 3.382 9.381 1.00 91.38 128 PHE A CA 1
ATOM 1056 C C . PHE A 1 128 ? -9.272 4.446 8.280 1.00 91.38 128 PHE A C 1
ATOM 1058 O O . PHE A 1 128 ? -8.719 5.518 8.523 1.00 91.38 128 PHE A O 1
ATOM 1065 N N . ALA A 1 129 ? -9.848 4.210 7.099 1.00 91.75 129 ALA A N 1
ATOM 1066 C CA . ALA A 1 129 ? -9.910 5.185 6.013 1.00 91.75 129 ALA A CA 1
ATOM 1067 C C . ALA A 1 129 ? -10.655 6.469 6.421 1.00 91.75 129 ALA A C 1
ATOM 1069 O O . ALA A 1 129 ? -10.190 7.574 6.131 1.00 91.75 129 ALA A O 1
ATOM 1070 N N . GLY A 1 130 ? -11.770 6.337 7.148 1.00 89.38 130 GLY A N 1
ATOM 1071 C CA . GLY A 1 130 ? -12.500 7.470 7.719 1.00 89.38 130 GLY A CA 1
ATOM 1072 C C . GLY A 1 130 ? -11.642 8.304 8.677 1.00 89.38 130 GLY A C 1
ATOM 1073 O O . GLY A 1 130 ? -11.613 9.530 8.567 1.00 89.38 130 GLY A O 1
ATOM 1074 N N . LEU A 1 131 ? -10.877 7.652 9.559 1.00 88.88 131 LEU A N 1
ATOM 1075 C CA . LEU A 1 131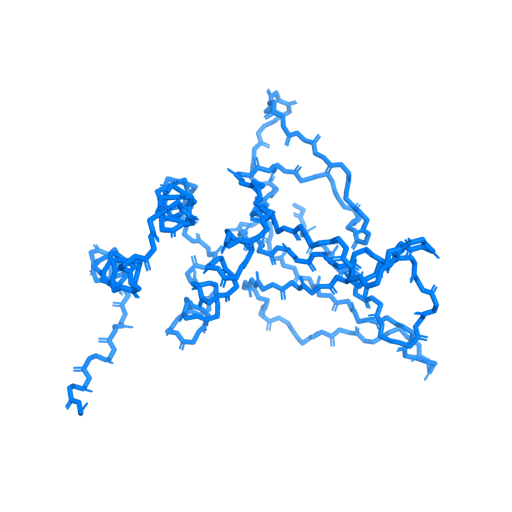 ? -9.950 8.323 10.478 1.00 88.88 131 LEU A CA 1
ATOM 1076 C C . LEU A 1 131 ? -8.811 9.036 9.737 1.00 88.88 131 LEU A C 1
ATOM 1078 O O . LEU A 1 131 ? -8.502 10.188 10.045 1.00 88.88 131 LEU A O 1
ATOM 1082 N N . VAL A 1 132 ? -8.221 8.394 8.723 1.00 90.00 132 VAL A N 1
ATOM 1083 C CA . VAL A 1 132 ? -7.191 9.002 7.864 1.00 90.00 132 VAL A CA 1
ATOM 1084 C C . VAL A 1 132 ? -7.720 10.268 7.184 1.00 90.00 132 VAL A C 1
ATOM 1086 O O . VAL A 1 132 ? -7.029 11.293 7.176 1.00 90.00 132 VAL A O 1
ATOM 1089 N N . ALA A 1 133 ? -8.938 10.217 6.637 1.00 87.81 133 ALA A N 1
ATOM 1090 C CA . ALA A 1 133 ? -9.590 11.361 6.003 1.00 87.81 133 ALA A CA 1
ATOM 1091 C C . ALA A 1 133 ? -9.889 12.484 7.009 1.00 87.81 133 ALA A C 1
ATOM 1093 O O . ALA A 1 133 ? -9.652 13.659 6.719 1.00 87.81 133 ALA A O 1
ATOM 1094 N N . TYR A 1 134 ? -10.367 12.130 8.205 1.00 84.81 134 TYR A N 1
ATOM 1095 C CA . TYR A 1 134 ? -10.658 13.075 9.283 1.00 84.81 134 TYR A CA 1
ATOM 1096 C C . TYR A 1 134 ? -9.394 13.816 9.751 1.00 84.81 134 TYR A C 1
ATOM 1098 O O . TYR A 1 134 ? -9.340 15.048 9.708 1.00 84.81 134 TYR A O 1
ATOM 1106 N N . GLU A 1 135 ? -8.326 13.088 10.097 1.00 81.25 135 GLU A N 1
ATOM 1107 C CA . GLU A 1 135 ? -7.039 13.692 10.476 1.00 81.25 135 GLU A CA 1
ATOM 1108 C C . GLU A 1 135 ? -6.384 14.447 9.308 1.00 81.25 135 GLU A C 1
ATOM 1110 O O . GLU A 1 135 ? -5.616 15.388 9.504 1.00 81.25 135 GLU A O 1
ATOM 1115 N N . GLY A 1 136 ? -6.681 14.060 8.065 1.00 71.56 136 GLY A N 1
ATOM 1116 C CA . GLY A 1 136 ? -6.250 14.789 6.876 1.00 71.56 136 GLY A CA 1
ATOM 1117 C C . GLY A 1 136 ? -6.840 16.200 6.797 1.00 71.56 136 GLY A C 1
ATOM 1118 O O . GLY A 1 136 ? -6.232 17.083 6.186 1.00 71.56 136 GLY A O 1
ATOM 1119 N N . ARG A 1 137 ? -7.993 16.442 7.433 1.00 73.62 137 ARG A N 1
ATOM 1120 C CA . ARG A 1 137 ? -8.678 17.742 7.471 1.00 73.62 137 ARG A CA 1
ATOM 1121 C C . ARG A 1 137 ? -8.234 18.566 8.678 1.00 73.62 137 ARG A C 1
ATOM 1123 O O . ARG A 1 137 ? -7.816 19.716 8.497 1.00 73.62 137 ARG A O 1
ATOM 1130 N N . GLU A 1 138 ? -8.202 17.975 9.871 1.00 67.44 138 GLU A N 1
ATOM 1131 C CA . GLU A 1 138 ? -7.839 18.676 11.108 1.00 67.44 138 GLU A CA 1
ATOM 1132 C C . GLU A 1 138 ? -6.322 18.894 11.261 1.00 67.44 138 GLU A C 1
ATOM 1134 O O . GLU A 1 138 ? -5.508 17.994 11.093 1.00 67.44 138 GLU A O 1
ATOM 1139 N N . ARG A 1 139 ? -5.890 20.118 11.593 1.00 56.88 139 ARG A N 1
ATOM 1140 C CA . ARG A 1 139 ? -4.455 20.452 11.746 1.00 56.88 139 ARG A CA 1
ATOM 1141 C C . ARG A 1 139 ? -3.828 19.971 13.069 1.00 56.88 139 ARG A C 1
ATOM 1143 O O . ARG A 1 139 ? -2.611 20.071 13.198 1.00 56.88 139 ARG A O 1
ATOM 1150 N N . ARG A 1 140 ? -4.610 19.505 14.056 1.00 53.41 140 ARG A N 1
ATOM 1151 C CA . ARG A 1 140 ? -4.177 19.482 15.473 1.00 53.41 140 ARG A CA 1
ATOM 1152 C C . ARG A 1 140 ? -4.166 18.137 16.211 1.00 53.41 140 ARG A C 1
ATOM 1154 O O . ARG A 1 140 ? -3.718 18.1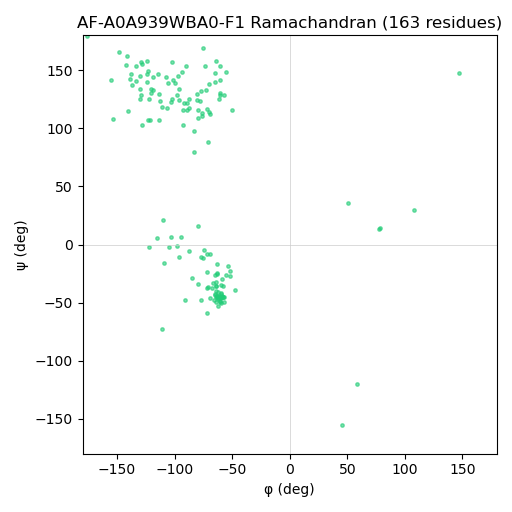24 17.351 1.00 53.41 140 ARG A O 1
ATOM 1161 N N . ARG A 1 141 ? -4.577 17.006 15.631 1.00 53.81 141 ARG A N 1
ATOM 1162 C CA . ARG A 1 141 ? -4.607 15.724 16.369 1.00 53.81 141 ARG A CA 1
ATOM 1163 C C . ARG A 1 141 ? -3.880 14.629 15.593 1.00 53.81 141 ARG A C 1
ATOM 1165 O O . ARG A 1 141 ? -4.411 14.110 14.628 1.00 53.81 141 ARG A O 1
ATOM 1172 N N . LYS A 1 142 ? -2.647 14.317 16.015 1.00 56.81 142 LYS A N 1
ATOM 1173 C CA . LYS A 1 142 ? -1.831 13.183 15.519 1.00 56.81 142 LYS A CA 1
ATOM 1174 C C . LYS A 1 142 ? -1.978 11.922 16.391 1.00 56.81 142 LYS A C 1
ATOM 1176 O O . LYS A 1 142 ? -1.227 10.965 16.232 1.00 56.81 142 LYS A O 1
ATOM 1181 N N . THR A 1 143 ? -2.886 11.950 17.362 1.00 63.06 143 THR A N 1
ATOM 1182 C CA . THR A 1 143 ? -3.006 10.954 18.437 1.00 63.06 143 THR A CA 1
ATOM 1183 C C . THR A 1 143 ? -4.233 10.061 18.298 1.00 63.06 143 THR A C 1
ATOM 1185 O O . THR A 1 143 ? -4.284 9.027 18.959 1.00 63.06 143 THR A O 1
ATOM 1188 N N . LEU A 1 144 ? -5.218 10.433 17.473 1.00 70.81 144 LEU A N 1
ATOM 1189 C CA . LEU A 1 144 ? -6.491 9.718 17.407 1.00 70.81 144 LEU A CA 1
ATOM 1190 C C . LEU A 1 144 ? -6.342 8.419 16.612 1.00 70.81 144 LEU A C 1
ATOM 1192 O O . LEU A 1 144 ? -6.707 7.365 17.117 1.00 70.81 144 LEU A O 1
ATOM 1196 N N . LEU A 1 145 ? -5.712 8.471 15.433 1.00 69.88 145 LEU A N 1
ATOM 1197 C CA . LEU A 1 145 ? -5.479 7.295 14.594 1.00 69.88 145 LEU A CA 1
ATOM 1198 C C . LEU A 1 145 ? -4.701 6.210 15.346 1.00 69.88 145 LEU A C 1
ATOM 1200 O O . LEU A 1 145 ? -5.098 5.051 15.330 1.00 69.88 145 LEU A O 1
ATOM 1204 N N . LYS A 1 146 ? -3.630 6.592 16.057 1.00 71.75 146 LYS A N 1
ATOM 1205 C CA . LYS A 1 146 ? -2.833 5.653 16.862 1.00 71.75 146 LYS A CA 1
ATOM 1206 C C . LYS A 1 146 ? -3.686 4.997 17.955 1.00 71.75 146 LYS A C 1
ATOM 1208 O O . LYS A 1 146 ? -3.669 3.779 18.082 1.00 71.75 146 LYS A O 1
ATOM 1213 N N . ARG A 1 147 ? -4.448 5.795 18.715 1.00 78.62 147 ARG A N 1
ATOM 1214 C CA . ARG A 1 147 ? -5.293 5.309 19.821 1.00 78.62 147 ARG A CA 1
ATOM 1215 C C . ARG A 1 147 ? -6.398 4.368 19.346 1.00 78.62 147 ARG A C 1
ATOM 1217 O O . ARG A 1 147 ? -6.597 3.325 19.954 1.00 78.62 147 ARG A O 1
ATOM 1224 N N . GLU A 1 148 ? -7.095 4.721 18.272 1.00 75.75 148 GLU A N 1
ATOM 1225 C CA . GLU A 1 148 ? -8.194 3.906 17.741 1.00 75.75 148 GLU A CA 1
ATOM 1226 C C . GLU A 1 148 ? -7.689 2.610 17.097 1.00 75.75 148 GLU A C 1
ATOM 1228 O O . GLU A 1 148 ? -8.305 1.563 17.273 1.00 75.75 148 GLU A O 1
ATOM 1233 N N . VAL A 1 149 ? -6.533 2.646 16.422 1.00 74.62 149 VAL A N 1
ATOM 1234 C CA . VAL A 1 149 ? -5.880 1.432 15.912 1.00 74.62 149 VAL A CA 1
ATOM 1235 C C . VAL A 1 149 ? -5.522 0.487 17.057 1.00 74.62 149 VAL A C 1
ATOM 1237 O O . VAL A 1 149 ? -5.865 -0.689 17.000 1.00 74.62 149 VAL A O 1
ATOM 1240 N N . VAL A 1 150 ? -4.872 0.994 18.108 1.00 79.31 150 VAL A N 1
ATOM 1241 C CA . VAL A 1 150 ? -4.500 0.184 19.278 1.00 79.31 150 VAL A CA 1
ATOM 1242 C C . VAL A 1 150 ? -5.739 -0.394 19.956 1.00 79.31 150 VAL A C 1
ATOM 1244 O O . VAL A 1 150 ? -5.761 -1.585 20.252 1.00 79.31 150 VAL A O 1
ATOM 1247 N N . ARG A 1 151 ? -6.789 0.416 20.155 1.00 80.19 151 ARG A N 1
ATOM 1248 C CA . ARG A 1 151 ? -8.054 -0.059 20.730 1.00 80.19 151 ARG A CA 1
ATOM 1249 C C . ARG A 1 151 ? -8.636 -1.204 19.905 1.00 80.19 151 ARG A C 1
ATOM 1251 O O . ARG A 1 151 ? -8.943 -2.248 20.466 1.00 80.19 151 ARG A O 1
ATOM 1258 N N . PHE A 1 152 ? -8.727 -1.037 18.586 1.00 76.12 152 PHE A N 1
ATOM 1259 C CA . PHE A 1 152 ? -9.290 -2.063 17.713 1.00 76.12 152 PHE A CA 1
ATOM 1260 C C . PHE A 1 152 ? -8.472 -3.358 17.742 1.00 76.12 152 PHE A C 1
ATOM 1262 O O . PHE A 1 152 ? -9.045 -4.444 17.783 1.00 76.12 152 PHE A O 1
ATOM 1269 N N . LEU A 1 153 ? -7.139 -3.262 17.744 1.00 76.06 153 LEU A N 1
ATOM 1270 C CA . LEU A 1 153 ? -6.277 -4.439 17.845 1.00 76.06 153 LEU A CA 1
ATOM 1271 C C . LEU A 1 153 ? -6.488 -5.164 19.179 1.00 76.06 153 LEU A C 1
ATOM 1273 O O . LEU A 1 153 ? -6.677 -6.376 19.164 1.00 76.06 153 LEU A O 1
ATOM 1277 N N . LYS A 1 154 ? -6.564 -4.437 20.302 1.00 77.81 154 LYS A N 1
ATOM 1278 C CA . LYS A 1 154 ? -6.877 -5.017 21.620 1.00 77.81 154 LYS A CA 1
ATOM 1279 C C . LYS A 1 154 ? -8.242 -5.716 21.637 1.00 77.81 154 LYS A C 1
ATOM 1281 O O . LYS A 1 154 ? -8.342 -6.840 22.116 1.00 77.81 154 LYS A O 1
ATOM 1286 N N . GLU A 1 155 ? -9.275 -5.088 21.072 1.00 76.94 155 GLU A N 1
ATOM 1287 C CA . GLU A 1 155 ? -10.634 -5.651 20.978 1.00 76.94 155 GLU A CA 1
ATOM 1288 C C . GLU A 1 155 ? -10.703 -6.925 20.117 1.00 76.94 155 GLU A C 1
ATOM 1290 O O . GLU A 1 155 ? -11.592 -7.749 20.314 1.00 76.94 155 GLU A O 1
ATOM 1295 N N . ASN A 1 156 ? -9.763 -7.112 19.185 1.00 68.75 156 ASN A N 1
ATOM 1296 C CA . ASN A 1 156 ? -9.727 -8.248 18.258 1.00 68.75 156 ASN A CA 1
ATOM 1297 C C . ASN A 1 156 ? -8.575 -9.232 18.554 1.00 68.75 156 ASN A C 1
ATOM 1299 O O . ASN A 1 156 ? -8.176 -9.999 17.679 1.00 68.75 156 ASN A O 1
ATOM 1303 N N . GLY A 1 157 ? -8.039 -9.228 19.782 1.00 62.81 157 GLY A N 1
ATOM 1304 C CA . GLY A 1 157 ? -7.047 -10.210 20.245 1.00 62.81 157 GLY A CA 1
ATOM 1305 C C . GLY A 1 157 ? -5.612 -9.985 19.750 1.00 62.81 157 GLY A C 1
ATOM 1306 O O . GLY A 1 157 ? -4.770 -10.874 19.878 1.00 62.81 157 GLY A O 1
ATOM 1307 N N . GLY A 1 158 ? -5.313 -8.812 19.190 1.00 59.69 158 GLY A N 1
ATOM 1308 C CA . GLY A 1 158 ? -3.961 -8.401 18.823 1.00 59.69 158 GLY A CA 1
ATOM 1309 C C . GLY A 1 158 ? -3.121 -8.075 20.060 1.00 59.69 158 GLY A C 1
ATOM 1310 O O . GLY A 1 158 ? -3.556 -7.337 20.945 1.00 59.69 158 GLY A O 1
ATOM 1311 N N . LYS A 1 159 ? -1.893 -8.603 20.120 1.00 52.78 159 LYS A N 1
ATOM 1312 C CA . LYS A 1 159 ? -0.912 -8.213 21.140 1.00 52.78 159 LYS A CA 1
ATOM 1313 C C . LYS A 1 159 ? -0.412 -6.805 20.824 1.00 52.78 159 LYS A C 1
ATOM 1315 O O . LYS A 1 159 ? 0.199 -6.584 19.784 1.00 52.78 159 LYS A O 1
ATOM 1320 N N . THR A 1 160 ? -0.673 -5.854 21.711 1.00 54.97 160 THR A N 1
ATOM 1321 C CA . THR A 1 160 ? -0.058 -4.526 21.662 1.00 54.97 160 THR A CA 1
ATOM 1322 C C . THR A 1 160 ? 0.836 -4.392 22.884 1.00 54.97 160 THR A C 1
ATOM 1324 O O . THR A 1 160 ? 0.314 -4.255 23.991 1.00 54.97 160 THR A O 1
ATOM 1327 N N . ASP A 1 161 ? 2.152 -4.445 22.693 1.00 51.41 161 ASP A N 1
ATOM 1328 C CA . ASP A 1 161 ? 3.108 -4.115 23.749 1.00 51.41 161 ASP A CA 1
ATOM 1329 C C . ASP A 1 161 ? 3.055 -2.598 23.982 1.00 51.41 161 ASP A C 1
ATOM 1331 O O . ASP A 1 161 ? 3.752 -1.807 23.349 1.00 51.41 161 ASP A O 1
ATOM 1335 N N . GLU A 1 162 ? 2.153 -2.171 24.862 1.00 49.19 162 GLU A N 1
ATOM 1336 C CA . GLU A 1 162 ? 2.277 -0.889 25.549 1.00 49.19 162 GLU A CA 1
ATOM 1337 C C . GLU A 1 162 ? 3.202 -1.104 26.747 1.00 49.19 162 GLU A C 1
ATOM 1339 O O . GLU A 1 162 ? 2.759 -1.285 27.877 1.00 49.19 162 GLU A O 1
ATOM 1344 N N . SER A 1 163 ? 4.510 -1.121 26.497 1.00 38.69 163 SER A N 1
ATOM 1345 C CA . SER A 1 163 ? 5.463 -0.715 27.524 1.00 38.69 163 SER A CA 1
ATOM 1346 C C . SER A 1 163 ? 5.554 0.806 27.465 1.00 38.69 163 SER A C 1
ATOM 1348 O O . SER A 1 163 ? 6.234 1.360 26.597 1.00 38.69 163 SER A O 1
ATOM 1350 N N . ASP A 1 164 ? 4.812 1.470 28.350 1.00 40.78 164 ASP A N 1
ATOM 1351 C CA . ASP A 1 164 ? 4.972 2.893 28.638 1.00 40.78 164 ASP A CA 1
ATOM 1352 C C . ASP A 1 164 ? 6.456 3.182 28.920 1.00 40.78 164 ASP A C 1
ATOM 1354 O O . ASP A 1 164 ? 7.036 2.646 29.865 1.00 40.78 164 ASP A O 1
ATOM 1358 N N . SER A 1 165 ? 7.077 3.987 28.053 1.00 34.84 165 SER A N 1
ATOM 1359 C CA . SER A 1 165 ? 8.401 4.596 28.254 1.00 34.84 165 SER A CA 1
ATOM 1360 C C . SER A 1 165 ? 8.319 6.085 27.954 1.00 34.84 165 SER A C 1
ATOM 1362 O O . SER A 1 165 ? 7.715 6.430 26.908 1.00 34.84 165 SER A O 1
#

Solvent-accessible surface area (backbone atoms only — not comparable to full-atom values): 9271 Å² total; per-residue (Å²): 110,61,47,41,40,51,23,54,65,67,45,91,61,68,48,43,48,51,77,49,58,36,48,97,62,80,68,44,65,41,78,90,80,39,31,30,40,39,38,60,25,54,35,72,28,38,37,40,38,39,37,36,32,63,45,99,87,46,100,61,61,53,56,39,23,35,34,31,27,54,71,72,63,100,80,58,85,53,66,41,83,47,93,47,40,86,47,70,27,34,61,78,38,81,35,46,70,53,22,30,57,43,44,52,52,51,54,50,51,42,48,72,67,38,40,66,61,27,52,57,59,67,72,57,54,50,51,51,45,52,48,28,53,50,46,41,69,50,96,82,62,89,58,56,64,60,52,54,51,52,50,52,35,53,77,69,75,43,79,72,90,78,73,89,124

pLDDT: mean 83.12, std 13.82, range [34.84, 96.88]